Protein AF-A0A922MFY4-F1 (afdb_monomer)

Organism: Spodoptera exigua (NCBI:txid7107)

Mean predicted aligned error: 5.46 Å

Structure (mmCIF, N/CA/C/O backbone):
data_AF-A0A922MFY4-F1
#
_entry.id   AF-A0A922MFY4-F1
#
loop_
_atom_site.group_PDB
_atom_site.id
_atom_site.type_symbol
_atom_site.label_atom_id
_atom_site.label_alt_id
_atom_site.label_comp_id
_atom_site.label_asym_id
_atom_site.label_entity_id
_atom_site.label_seq_id
_atom_site.pdbx_PDB_ins_code
_atom_site.Cartn_x
_atom_site.Cartn_y
_atom_site.Cartn_z
_atom_site.occupancy
_atom_site.B_iso_or_equiv
_atom_site.auth_seq_id
_atom_site.auth_comp_id
_atom_site.auth_asym_id
_atom_site.auth_atom_id
_atom_site.pdbx_PDB_model_num
ATOM 1 N N . VAL A 1 1 ? 2.631 21.472 16.192 1.00 78.31 1 VAL A N 1
ATOM 2 C CA . VAL A 1 1 ? 2.508 20.465 15.106 1.00 78.31 1 VAL A CA 1
ATOM 3 C C . VAL A 1 1 ? 3.619 20.757 14.105 1.00 78.31 1 VAL A C 1
ATOM 5 O O . VAL A 1 1 ? 3.878 21.931 13.885 1.00 78.31 1 VAL A O 1
ATOM 8 N N . GLY A 1 2 ? 4.345 19.763 13.594 1.00 89.38 2 GLY A N 1
ATOM 9 C CA . GLY A 1 2 ? 5.530 19.978 12.743 1.00 89.38 2 GLY A CA 1
ATOM 10 C C . GLY A 1 2 ? 5.784 18.771 11.842 1.00 89.38 2 GLY A C 1
ATOM 11 O O . GLY A 1 2 ? 5.010 17.822 11.891 1.00 89.38 2 GLY A O 1
ATOM 12 N N . PHE A 1 3 ? 6.874 18.756 11.067 1.00 93.56 3 PHE A N 1
ATOM 13 C CA . PHE A 1 3 ? 7.143 17.695 10.073 1.00 93.56 3 PHE A CA 1
ATOM 14 C C . PHE A 1 3 ? 7.105 16.253 10.617 1.00 93.56 3 PHE A C 1
ATOM 16 O O . PHE A 1 3 ? 6.931 15.317 9.846 1.00 93.56 3 PHE A O 1
ATOM 23 N N . LYS A 1 4 ? 7.268 16.063 11.933 1.00 94.06 4 LYS A N 1
ATOM 24 C CA . LYS A 1 4 ? 7.238 14.757 12.611 1.00 94.06 4 LYS A CA 1
ATOM 25 C C . LYS A 1 4 ? 6.141 14.627 13.677 1.00 94.06 4 LYS A C 1
ATOM 27 O O . LYS A 1 4 ? 6.248 13.771 14.547 1.00 94.06 4 LYS A O 1
ATOM 32 N N . GLY A 1 5 ? 5.118 15.482 13.680 1.00 93.12 5 GLY A N 1
ATOM 33 C CA . GLY A 1 5 ? 4.087 15.439 14.720 1.00 93.12 5 GLY A CA 1
ATOM 34 C C . GLY A 1 5 ? 2.707 15.793 14.198 1.00 93.12 5 GLY A C 1
ATOM 35 O O . GLY A 1 5 ? 2.562 16.811 13.535 1.00 93.12 5 GLY A O 1
ATOM 36 N N . TYR A 1 6 ? 1.705 14.990 14.566 1.00 94.38 6 TYR A N 1
ATOM 37 C CA . TYR A 1 6 ? 0.312 15.124 14.115 1.00 94.38 6 TYR A CA 1
ATOM 38 C C . TYR A 1 6 ? -0.587 15.938 15.064 1.00 94.38 6 TYR A C 1
ATOM 40 O O . TYR A 1 6 ? -1.739 16.192 14.740 1.00 94.38 6 TYR A O 1
ATOM 48 N N . GLY A 1 7 ? -0.077 16.368 16.227 1.00 94.00 7 GLY A N 1
ATOM 49 C CA . GLY A 1 7 ? -0.821 17.236 17.156 1.00 94.00 7 GLY A CA 1
ATOM 50 C C . GLY A 1 7 ? -1.983 16.550 17.884 1.00 94.00 7 GLY A C 1
ATOM 51 O O . GLY A 1 7 ? -2.893 17.229 18.347 1.00 94.00 7 GLY A O 1
ATOM 52 N N . LEU A 1 8 ? -1.959 15.219 17.980 1.00 94.12 8 LEU A N 1
ATOM 53 C CA . LEU A 1 8 ? -2.962 14.431 18.693 1.00 94.12 8 LEU A CA 1
ATOM 54 C C . LEU A 1 8 ? -2.750 14.522 20.211 1.00 94.12 8 LEU A C 1
ATOM 56 O O . LEU A 1 8 ? -1.617 14.452 20.689 1.00 94.12 8 LEU A O 1
ATOM 60 N N . SER A 1 9 ? -3.841 14.643 20.968 1.00 94.94 9 SER A N 1
ATOM 61 C CA . SER A 1 9 ? -3.808 14.479 22.423 1.00 94.94 9 SER A CA 1
ATOM 62 C C . SER A 1 9 ? -3.624 12.998 22.789 1.00 94.94 9 SER A C 1
ATOM 64 O O . SER A 1 9 ? -4.032 12.130 22.011 1.00 94.94 9 SER A O 1
ATOM 66 N N . PRO A 1 10 ? -3.079 12.672 23.978 1.00 93.62 10 PRO A N 1
ATOM 67 C CA . PRO A 1 10 ? -2.925 11.282 24.413 1.00 93.62 10 PRO A CA 1
ATOM 68 C C . PRO A 1 10 ? -4.233 10.478 24.387 1.00 93.62 10 PRO A C 1
ATOM 70 O O . PRO A 1 10 ? -4.226 9.307 24.022 1.00 93.62 10 PRO A O 1
ATOM 73 N N . ALA A 1 11 ? -5.361 11.123 24.703 1.00 94.12 11 ALA A N 1
ATOM 74 C CA . ALA A 1 11 ? -6.683 10.498 24.688 1.00 94.12 11 ALA A CA 1
ATOM 75 C C . ALA A 1 11 ? -7.144 10.065 23.282 1.00 9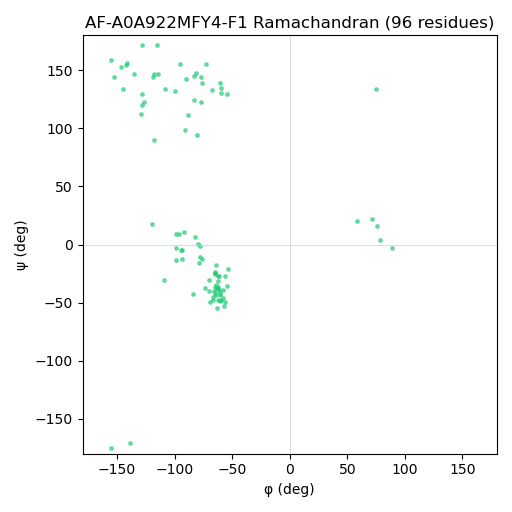4.12 11 ALA A C 1
ATOM 77 O O . ALA A 1 11 ? -7.934 9.136 23.162 1.00 94.12 11 ALA A O 1
ATOM 78 N N . ASN A 1 12 ? -6.638 10.707 22.224 1.00 94.88 12 ASN A N 1
ATOM 79 C CA . ASN A 1 12 ? -7.042 10.431 20.845 1.00 94.88 12 ASN A CA 1
ATOM 80 C C . ASN A 1 12 ? -6.140 9.410 20.139 1.00 94.88 12 ASN A C 1
ATOM 82 O O . ASN A 1 12 ? -6.437 9.020 19.017 1.00 94.88 12 ASN A O 1
ATOM 86 N N . LEU A 1 13 ? -5.051 8.947 20.764 1.00 94.50 13 LEU A N 1
ATOM 87 C CA . LEU A 1 13 ? -4.112 8.018 20.120 1.00 94.50 13 LEU A CA 1
ATOM 88 C C . LEU A 1 13 ? -4.729 6.647 19.803 1.00 94.50 13 LEU A C 1
ATOM 90 O O . LEU A 1 13 ? -4.256 5.965 18.897 1.00 94.50 13 LEU A O 1
ATOM 94 N N . SER A 1 14 ? -5.784 6.256 20.518 1.00 94.88 14 SER A N 1
ATOM 95 C CA . SER A 1 14 ? -6.525 5.007 20.310 1.00 94.88 14 SER A CA 1
ATOM 96 C C . SER A 1 14 ? -7.781 5.170 19.446 1.00 94.88 14 SER A C 1
ATOM 98 O O . SER A 1 14 ? -8.578 4.235 19.348 1.00 94.88 14 SER A O 1
ATOM 100 N N . ALA A 1 15 ? -7.985 6.336 18.822 1.00 96.56 15 ALA A N 1
ATOM 101 C CA . ALA A 1 15 ? -9.164 6.575 18.002 1.00 96.56 15 ALA A CA 1
ATOM 102 C C . ALA A 1 15 ? -9.246 5.583 16.828 1.00 96.56 15 ALA A C 1
ATOM 104 O O . ALA A 1 15 ? -8.253 5.261 16.165 1.00 96.56 15 ALA A O 1
ATOM 105 N N . SER A 1 16 ? -10.464 5.113 16.568 1.00 97.50 16 SER A N 1
ATOM 106 C CA . SER A 1 16 ? -10.784 4.224 15.456 1.00 97.50 16 SER A CA 1
ATOM 107 C C . SER A 1 16 ? -12.132 4.592 14.840 1.00 97.50 16 SER A C 1
ATOM 109 O O . SER A 1 16 ? -12.971 5.221 15.485 1.00 97.50 16 SER A O 1
ATOM 111 N N . GLY A 1 17 ? -12.326 4.225 13.577 1.00 97.00 17 GLY A N 1
ATOM 112 C CA . GLY A 1 17 ? -13.574 4.415 12.841 1.00 97.00 17 GLY A CA 1
ATOM 113 C C . GLY A 1 17 ? -13.933 3.151 12.076 1.00 97.00 17 GLY A C 1
ATOM 114 O O . GLY A 1 17 ? -13.041 2.436 11.629 1.00 97.00 17 GLY A O 1
ATOM 115 N N . SER A 1 18 ? -15.227 2.868 11.927 1.00 98.06 18 SER A N 1
ATOM 116 C CA . SER A 1 18 ? -15.702 1.705 11.169 1.00 98.06 18 SER A CA 1
ATOM 117 C C . SER A 1 18 ? -16.564 2.128 9.984 1.00 98.06 18 SER A C 1
ATOM 119 O O . SER A 1 18 ? -17.302 3.106 10.080 1.00 98.06 18 SER A O 1
ATOM 121 N N . PHE A 1 19 ? -16.469 1.402 8.872 1.00 97.38 19 PHE A N 1
ATOM 122 C CA . PHE A 1 19 ? -17.228 1.667 7.648 1.00 97.38 19 PHE A CA 1
ATOM 123 C C . PHE A 1 19 ? -17.568 0.366 6.919 1.00 97.38 19 PHE A C 1
ATOM 125 O O . PHE A 1 19 ? -16.841 -0.620 7.029 1.00 97.38 19 PHE A O 1
ATOM 132 N N . SER A 1 20 ? -18.658 0.372 6.154 1.00 97.62 20 SER A N 1
ATOM 133 C CA . SER A 1 20 ? -19.022 -0.733 5.260 1.00 97.62 20 SER A CA 1
ATOM 134 C C . SER A 1 20 ? -18.408 -0.530 3.874 1.00 97.62 20 SER A C 1
ATOM 136 O O . SER A 1 20 ? -18.343 0.599 3.385 1.00 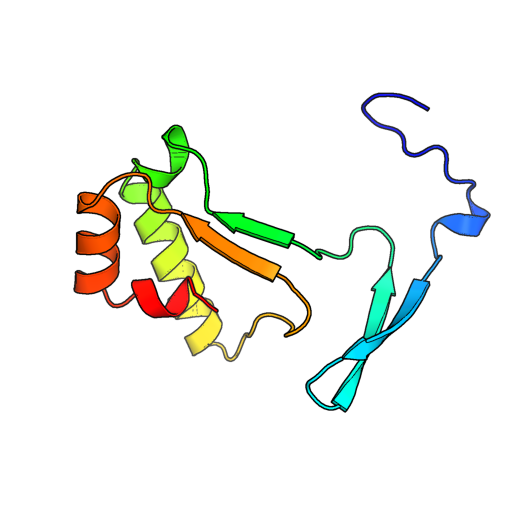97.62 20 SER A O 1
ATOM 138 N N . TYR A 1 21 ? -17.958 -1.611 3.239 1.00 96.69 21 TYR A N 1
ATOM 139 C CA . TYR A 1 21 ? -17.341 -1.590 1.911 1.00 96.69 21 TYR A CA 1
ATOM 140 C C . TYR A 1 21 ? -18.175 -2.357 0.874 1.00 96.69 21 TYR A C 1
ATOM 142 O O . TYR A 1 21 ? -19.165 -3.009 1.205 1.00 96.69 21 TYR A O 1
ATOM 150 N N . SER A 1 22 ? -17.792 -2.263 -0.401 1.00 94.31 22 SER A N 1
ATOM 151 C CA . SER A 1 22 ? -18.546 -2.829 -1.531 1.00 94.31 22 SER A CA 1
ATOM 152 C C . SER A 1 22 ? -18.648 -4.357 -1.523 1.00 94.31 22 SER A C 1
ATOM 154 O O . SER A 1 22 ? -19.532 -4.904 -2.175 1.00 94.31 22 SER A O 1
ATOM 156 N N . ASP A 1 23 ? -17.793 -5.048 -0.768 1.00 93.44 23 ASP A N 1
ATOM 157 C CA . ASP A 1 23 ? -17.872 -6.495 -0.555 1.00 93.44 23 ASP A CA 1
ATOM 158 C C . ASP A 1 23 ? -18.878 -6.892 0.547 1.00 93.44 23 ASP A C 1
ATOM 160 O O . ASP A 1 23 ? -18.965 -8.062 0.922 1.00 93.44 23 ASP A O 1
ATOM 164 N N . GLY A 1 24 ? -19.635 -5.921 1.071 1.00 94.69 24 GLY A N 1
ATOM 165 C CA . GLY A 1 24 ? -20.660 -6.113 2.094 1.00 94.69 24 GLY A CA 1
ATOM 166 C C . GLY A 1 24 ? -20.111 -6.267 3.512 1.00 94.69 24 GLY A C 1
ATOM 167 O O . GLY A 1 24 ? -20.890 -6.499 4.436 1.00 94.69 24 GLY A O 1
ATOM 168 N N . LYS A 1 25 ? -18.794 -6.142 3.715 1.00 96.31 25 LYS A N 1
ATOM 169 C CA . LYS A 1 25 ? -18.165 -6.262 5.034 1.00 96.31 25 LYS A CA 1
ATOM 170 C C . LYS A 1 25 ? -17.964 -4.902 5.686 1.00 96.31 25 LYS A C 1
ATOM 172 O O . LYS A 1 25 ? -17.838 -3.875 5.019 1.00 96.31 25 LYS A O 1
ATOM 177 N N . THR A 1 26 ? -17.892 -4.919 7.013 1.00 97.81 26 THR A N 1
ATOM 178 C CA . THR A 1 26 ? -17.507 -3.757 7.817 1.00 97.81 26 THR A CA 1
ATOM 179 C C . THR A 1 26 ? -16.043 -3.875 8.215 1.00 97.81 26 THR A C 1
ATOM 181 O O . THR A 1 26 ? -15.606 -4.916 8.703 1.00 97.81 26 THR A O 1
ATOM 184 N N . TYR A 1 27 ? -15.300 -2.791 8.027 1.00 97.69 27 TYR A N 1
ATOM 185 C CA . TYR A 1 27 ? -13.890 -2.673 8.367 1.00 97.69 27 TYR A CA 1
ATOM 186 C C . TYR A 1 27 ? -13.688 -1.596 9.419 1.00 97.69 27 TYR A C 1
ATOM 188 O O . TYR A 1 27 ? -14.377 -0.578 9.406 1.00 97.69 27 TYR A O 1
ATOM 196 N N . THR A 1 28 ? -12.706 -1.802 10.291 1.00 97.88 28 THR A N 1
ATOM 197 C CA . THR A 1 28 ? -12.252 -0.803 11.260 1.00 97.88 28 THR A CA 1
ATOM 198 C C . THR A 1 28 ? -10.886 -0.277 10.842 1.00 97.88 28 THR A C 1
ATOM 200 O O . THR A 1 28 ? -9.992 -1.052 10.507 1.00 97.88 28 THR A O 1
ATOM 203 N N . ILE A 1 29 ? -10.726 1.041 10.882 1.00 97.69 29 ILE A N 1
ATOM 204 C CA . ILE A 1 29 ? -9.458 1.740 10.686 1.00 97.69 29 ILE A CA 1
ATOM 205 C C . ILE A 1 29 ? -9.045 2.439 11.973 1.00 97.69 29 ILE A C 1
ATOM 207 O O . ILE A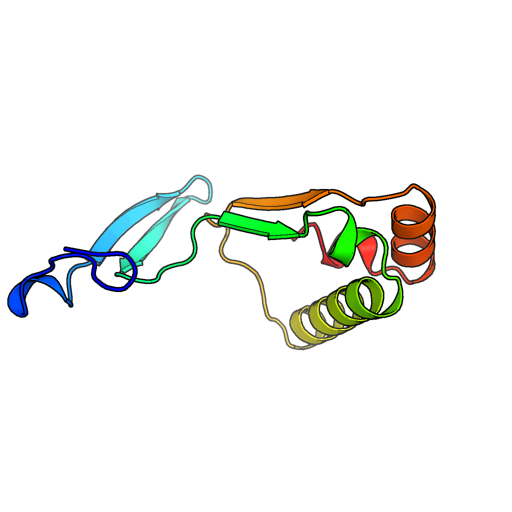 1 29 ? -9.872 2.927 12.741 1.00 97.69 29 ILE A O 1
ATOM 211 N N . THR A 1 30 ? -7.742 2.503 12.182 1.00 97.44 30 THR A N 1
ATOM 212 C CA . THR A 1 30 ? -7.076 3.182 13.297 1.00 97.44 30 THR A CA 1
ATOM 213 C C . THR A 1 30 ? -5.994 4.114 12.752 1.00 97.44 30 THR A C 1
ATOM 215 O O . THR A 1 30 ? -5.663 4.089 11.558 1.00 97.44 30 THR A O 1
ATOM 218 N N . HIS A 1 31 ? -5.397 4.935 13.615 1.00 97.25 31 HIS A N 1
ATOM 219 C CA . HIS A 1 31 ? -4.212 5.703 13.237 1.00 97.25 31 HIS A CA 1
ATOM 220 C C . HIS A 1 31 ? -3.099 4.795 12.688 1.00 97.25 31 HIS A C 1
ATOM 222 O O . HIS A 1 31 ? -2.734 3.795 13.299 1.00 97.25 31 HIS A O 1
ATOM 228 N N . GLY A 1 32 ? -2.564 5.157 11.517 1.00 95.81 32 GLY A N 1
ATOM 229 C CA . GLY A 1 32 ? -1.546 4.375 10.808 1.00 95.81 32 GLY A CA 1
ATOM 230 C C . GLY A 1 32 ? -2.091 3.312 9.847 1.00 95.81 32 GLY A C 1
ATOM 231 O O . GLY A 1 32 ? -1.300 2.689 9.145 1.00 95.81 32 GLY A O 1
ATOM 232 N N . SER A 1 33 ? -3.413 3.123 9.762 1.00 97.56 33 SER A N 1
ATOM 233 C CA . SER A 1 33 ? -4.012 2.242 8.749 1.00 97.56 33 SER A CA 1
ATOM 234 C C . SER A 1 33 ? -3.670 2.712 7.332 1.00 97.56 33 SER A C 1
ATOM 236 O O . SER A 1 33 ? -3.763 3.901 7.016 1.00 97.56 33 SER A O 1
ATOM 238 N N . VAL A 1 34 ? -3.285 1.774 6.465 1.00 97.38 34 VAL A N 1
ATOM 239 C CA . VAL A 1 34 ? -2.935 2.062 5.068 1.00 97.38 34 VAL A CA 1
ATOM 240 C C . VAL A 1 34 ? -4.205 2.129 4.229 1.00 97.38 34 VAL A C 1
ATOM 242 O O . VAL A 1 34 ? -4.972 1.175 4.193 1.00 97.38 34 VAL A O 1
ATOM 245 N N . ILE A 1 35 ? -4.404 3.248 3.531 1.00 97.19 35 ILE A N 1
ATOM 246 C CA . ILE A 1 35 ? -5.545 3.450 2.619 1.00 97.19 35 ILE A CA 1
ATOM 247 C C . ILE A 1 35 ? -5.099 3.446 1.152 1.00 97.19 35 ILE A C 1
ATOM 249 O O . ILE A 1 35 ? -5.849 3.033 0.272 1.00 97.19 35 ILE A O 1
ATOM 253 N N . ILE A 1 36 ? -3.866 3.881 0.879 1.00 95.94 36 ILE A N 1
ATOM 254 C CA . ILE A 1 36 ? -3.277 3.930 -0.462 1.00 95.94 36 ILE A CA 1
ATOM 255 C C . ILE A 1 36 ? -1.925 3.225 -0.418 1.00 95.94 36 ILE A C 1
ATOM 257 O O . ILE A 1 36 ? -1.081 3.557 0.414 1.00 95.94 36 ILE A O 1
ATOM 261 N N . ALA A 1 37 ? -1.712 2.297 -1.347 1.00 94.94 37 ALA A N 1
ATOM 262 C CA . ALA A 1 37 ? -0.430 1.640 -1.566 1.00 94.94 37 ALA A CA 1
ATOM 263 C C . ALA A 1 37 ? -0.075 1.733 -3.055 1.00 94.94 37 ALA A C 1
ATOM 265 O O . ALA A 1 37 ? -0.757 1.167 -3.905 1.00 94.94 37 ALA A O 1
ATOM 266 N N . ALA A 1 38 ? 0.970 2.488 -3.391 1.00 92.62 38 ALA A N 1
ATOM 267 C CA . ALA A 1 38 ? 1.328 2.765 -4.779 1.00 92.62 38 ALA A CA 1
ATOM 268 C C . ALA A 1 38 ? 2.792 2.419 -5.057 1.00 92.62 38 ALA A C 1
ATOM 270 O O . ALA A 1 38 ? 3.696 2.985 -4.442 1.00 92.62 38 ALA A O 1
ATOM 271 N N . ILE A 1 39 ? 3.028 1.541 -6.032 1.00 90.56 39 ILE A N 1
ATOM 272 C CA . ILE A 1 39 ? 4.355 1.310 -6.604 1.00 90.56 39 ILE A CA 1
ATOM 273 C C . ILE A 1 39 ? 4.510 2.264 -7.795 1.00 90.56 39 ILE A C 1
ATOM 275 O O . ILE A 1 39 ? 3.992 2.027 -8.887 1.00 90.56 39 ILE A O 1
ATOM 279 N N . THR A 1 40 ? 5.187 3.385 -7.548 1.00 87.69 40 THR A N 1
ATOM 280 C CA . THR A 1 40 ? 5.371 4.504 -8.487 1.00 87.69 40 THR A CA 1
ATOM 281 C C . THR A 1 40 ? 6.808 5.050 -8.417 1.00 87.69 40 THR A C 1
ATOM 283 O O . THR A 1 40 ? 7.663 4.467 -7.749 1.00 87.69 40 THR A O 1
ATOM 286 N N . SER A 1 41 ? 7.069 6.186 -9.073 1.00 85.81 41 SER A N 1
ATOM 287 C CA . SER A 1 41 ? 8.371 6.845 -9.267 1.00 85.81 41 SER A CA 1
ATOM 288 C C . SER A 1 41 ? 9.270 6.169 -10.298 1.00 85.81 41 SER A C 1
ATOM 290 O O . SER A 1 41 ? 9.493 4.960 -10.267 1.00 85.81 41 SER A O 1
ATOM 292 N N . CYS A 1 42 ? 9.852 6.977 -11.185 1.00 83.38 42 CYS A N 1
ATOM 293 C CA . CYS A 1 42 ? 10.787 6.535 -12.214 1.00 83.3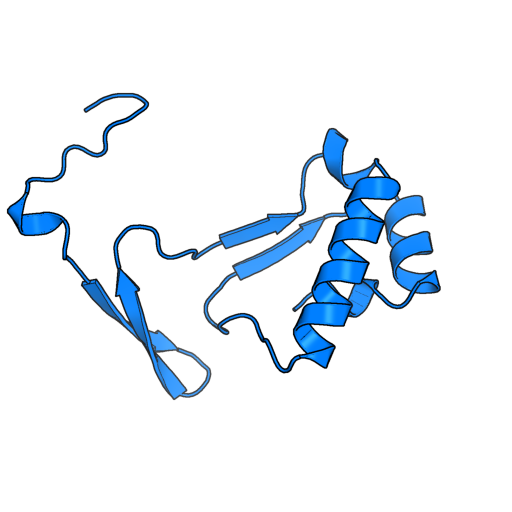8 42 CYS A CA 1
ATOM 294 C C . CYS A 1 42 ? 12.060 5.907 -11.631 1.00 83.38 42 CYS A C 1
ATOM 296 O O . CYS A 1 42 ? 12.588 4.976 -12.227 1.00 83.38 42 CYS A O 1
ATOM 298 N N . THR A 1 43 ? 12.534 6.334 -10.458 1.00 85.19 43 THR A N 1
ATOM 299 C CA . THR A 1 43 ? 13.756 5.775 -9.852 1.00 85.19 43 THR A CA 1
ATOM 300 C C . THR A 1 43 ? 13.574 4.313 -9.444 1.00 85.19 43 THR A C 1
ATOM 302 O O . THR A 1 43 ? 14.419 3.476 -9.743 1.00 85.19 43 THR A O 1
ATOM 305 N N . ASN A 1 44 ? 12.452 3.982 -8.798 1.00 83.50 44 ASN A N 1
ATOM 306 C CA . ASN A 1 44 ? 12.199 2.621 -8.317 1.00 83.50 44 ASN A CA 1
ATOM 307 C C . ASN A 1 44 ? 11.619 1.731 -9.418 1.00 83.50 44 ASN A C 1
ATOM 309 O O . ASN A 1 44 ? 12.053 0.599 -9.600 1.00 83.50 44 ASN A O 1
ATOM 313 N N . THR A 1 45 ? 10.680 2.258 -10.201 1.00 84.31 45 THR A N 1
ATOM 314 C CA . THR A 1 45 ? 9.984 1.479 -11.235 1.00 84.31 45 THR A CA 1
ATOM 315 C C . THR A 1 45 ? 10.785 1.310 -12.520 1.00 84.31 45 THR A C 1
ATOM 317 O O . THR A 1 45 ? 10.283 0.676 -13.437 1.00 84.31 45 THR A O 1
ATOM 320 N N . SER A 1 46 ? 12.007 1.846 -12.610 1.00 82.31 46 SER A N 1
ATOM 321 C CA . SER A 1 46 ? 12.968 1.522 -13.675 1.00 82.31 46 SER A CA 1
ATOM 322 C C . SER A 1 46 ? 14.011 0.488 -13.248 1.00 82.31 46 SER A C 1
ATOM 324 O O . SER A 1 46 ? 14.681 -0.071 -14.112 1.00 82.31 46 SER A O 1
ATOM 326 N N . ASN A 1 47 ? 14.133 0.199 -11.949 1.00 85.31 47 ASN A N 1
ATOM 327 C CA . ASN A 1 47 ? 15.127 -0.721 -11.411 1.00 85.31 47 ASN A CA 1
ATOM 328 C C . ASN A 1 47 ? 14.579 -2.167 -11.409 1.00 85.31 47 ASN A C 1
ATOM 330 O O . ASN A 1 47 ? 13.667 -2.481 -10.638 1.00 85.31 47 ASN A O 1
ATOM 334 N N . PRO A 1 48 ? 15.121 -3.081 -12.241 1.00 84.94 48 PRO A N 1
ATOM 335 C CA . PRO A 1 48 ? 14.600 -4.442 -12.352 1.00 84.94 48 PRO A CA 1
ATOM 336 C C . PRO A 1 48 ? 14.694 -5.252 -11.064 1.00 84.94 48 PRO A C 1
ATOM 338 O O . PRO A 1 48 ? 13.782 -6.016 -10.753 1.00 84.94 48 PRO A O 1
ATOM 341 N N . SER A 1 49 ? 15.767 -5.068 -10.295 1.00 87.25 49 SER A N 1
ATOM 342 C CA . SER A 1 49 ? 16.026 -5.859 -9.093 1.00 87.25 49 SER A CA 1
ATOM 343 C C . SER A 1 49 ? 14.956 -5.634 -8.029 1.00 87.25 49 SER A C 1
ATOM 345 O O . SER A 1 49 ? 14.449 -6.594 -7.450 1.00 87.25 49 SER A O 1
ATOM 347 N N . VAL A 1 50 ? 14.557 -4.379 -7.800 1.00 89.50 50 VAL A N 1
ATOM 348 C CA . VAL A 1 50 ? 13.535 -4.058 -6.790 1.00 89.50 50 VAL A CA 1
ATOM 349 C C . VAL A 1 50 ? 12.134 -4.468 -7.245 1.00 89.50 50 VAL A C 1
ATOM 351 O O . VAL A 1 50 ? 11.362 -4.987 -6.443 1.00 89.50 50 VAL A O 1
ATOM 354 N N . MET A 1 51 ? 11.818 -4.322 -8.535 1.00 88.56 51 MET A N 1
ATOM 355 C CA . MET A 1 51 ? 10.511 -4.705 -9.080 1.00 88.56 51 MET A CA 1
ATOM 356 C C . MET A 1 51 ? 10.317 -6.225 -9.114 1.00 88.56 51 MET A C 1
ATOM 358 O O . MET A 1 51 ? 9.245 -6.719 -8.766 1.00 88.56 51 MET A O 1
ATOM 362 N N . LEU A 1 52 ? 11.355 -6.986 -9.476 1.00 88.62 52 LEU A N 1
ATOM 363 C CA . LEU A 1 52 ? 11.338 -8.447 -9.371 1.00 88.62 52 LEU A CA 1
ATOM 364 C C . LEU A 1 52 ? 11.275 -8.900 -7.910 1.00 88.62 52 LEU A C 1
ATOM 366 O O . LEU A 1 52 ? 10.530 -9.825 -7.599 1.00 88.62 52 LEU A O 1
ATOM 370 N N . GLY A 1 53 ? 12.000 -8.228 -7.009 1.00 90.69 53 GLY A N 1
ATOM 371 C CA . GLY A 1 53 ? 11.923 -8.476 -5.570 1.00 90.69 53 GLY A CA 1
ATOM 372 C C . GLY A 1 53 ? 10.504 -8.303 -5.021 1.00 90.69 53 GLY A C 1
ATOM 373 O O . GLY A 1 53 ? 10.009 -9.188 -4.324 1.00 90.69 53 GLY A O 1
ATOM 374 N N . ALA A 1 54 ? 9.818 -7.221 -5.401 1.00 91.38 54 ALA A N 1
ATOM 375 C CA . ALA A 1 54 ? 8.418 -6.991 -5.048 1.00 91.38 54 ALA A CA 1
ATOM 376 C C . ALA A 1 54 ? 7.503 -8.099 -5.593 1.00 91.38 54 ALA A C 1
ATOM 378 O O . ALA A 1 54 ? 6.658 -8.620 -4.868 1.00 91.38 54 ALA A O 1
ATOM 379 N N . GLY A 1 55 ? 7.711 -8.511 -6.847 1.00 90.62 55 GLY A N 1
ATOM 380 C CA . GLY A 1 55 ? 6.973 -9.614 -7.455 1.00 90.62 55 GLY A CA 1
ATOM 381 C C . GLY A 1 55 ? 7.144 -10.938 -6.704 1.00 90.62 55 GLY A C 1
ATOM 382 O O . GLY A 1 55 ? 6.161 -11.601 -6.378 1.00 90.62 55 GLY A O 1
ATOM 383 N N . LEU A 1 56 ? 8.385 -11.306 -6.379 1.00 92.19 56 LEU A N 1
ATOM 384 C CA . LEU A 1 56 ? 8.702 -12.523 -5.627 1.00 92.19 56 LEU A CA 1
ATOM 385 C C . LEU A 1 56 ? 8.119 -12.495 -4.210 1.00 92.19 56 LEU A C 1
ATOM 387 O O . LEU A 1 56 ? 7.653 -13.524 -3.720 1.00 92.19 56 LEU A O 1
ATOM 391 N N . LEU A 1 57 ? 8.127 -11.330 -3.557 1.00 93.56 57 LEU A N 1
ATOM 392 C CA . LEU A 1 57 ? 7.483 -11.143 -2.260 1.00 93.56 57 LEU A CA 1
ATOM 393 C C . LEU A 1 57 ? 5.972 -11.374 -2.364 1.00 93.56 57 LEU A C 1
ATOM 395 O O . LEU A 1 57 ? 5.425 -12.139 -1.574 1.00 93.56 57 LEU A O 1
ATOM 399 N N . ALA A 1 58 ? 5.318 -10.772 -3.361 1.00 91.94 58 ALA A N 1
ATOM 400 C CA . ALA A 1 58 ? 3.887 -10.944 -3.594 1.00 91.94 58 ALA A CA 1
ATOM 401 C C . ALA A 1 58 ? 3.527 -12.409 -3.884 1.00 91.94 58 ALA A C 1
ATOM 403 O O . ALA A 1 58 ? 2.569 -12.933 -3.319 1.00 91.94 58 ALA A O 1
ATOM 404 N N . LYS A 1 59 ? 4.343 -13.109 -4.683 1.00 89.56 59 LYS A N 1
ATOM 405 C CA . LYS A 1 59 ? 4.184 -14.549 -4.930 1.00 89.56 59 LYS A CA 1
ATOM 406 C C . LYS A 1 59 ? 4.206 -15.348 -3.635 1.00 89.56 59 LYS A C 1
ATOM 408 O O . LYS A 1 59 ? 3.270 -16.094 -3.373 1.00 89.56 59 LYS A O 1
ATOM 413 N N . LYS A 1 60 ? 5.239 -15.157 -2.812 1.00 94.56 60 LYS A N 1
ATOM 414 C CA . LYS A 1 60 ? 5.352 -15.857 -1.528 1.00 94.56 60 LYS A CA 1
ATOM 415 C C . LYS A 1 60 ? 4.192 -15.519 -0.597 1.00 94.56 60 LYS A C 1
ATOM 417 O O . LYS A 1 60 ? 3.699 -16.410 0.081 1.00 94.56 60 LYS A O 1
ATOM 422 N N . ALA A 1 61 ? 3.743 -14.266 -0.563 1.00 94.56 61 ALA A N 1
ATOM 423 C CA . ALA A 1 61 ? 2.607 -13.862 0.259 1.00 94.56 61 ALA A CA 1
ATOM 424 C C . ALA A 1 61 ? 1.331 -14.624 -0.139 1.00 94.56 61 ALA A C 1
ATOM 426 O O . ALA A 1 61 ? 0.691 -15.226 0.722 1.00 94.56 61 ALA A O 1
ATOM 427 N N . VAL A 1 62 ? 1.022 -14.684 -1.438 1.00 93.19 62 VAL A N 1
ATOM 428 C CA . VAL A 1 62 ? -0.135 -15.427 -1.963 1.00 93.19 62 VAL A CA 1
ATOM 429 C C . VAL A 1 62 ? 0.000 -16.933 -1.727 1.00 93.19 62 VAL A C 1
ATOM 431 O O . VAL A 1 62 ? -0.959 -17.569 -1.302 1.00 93.19 62 VAL A O 1
ATOM 434 N N . GLU A 1 63 ? 1.188 -17.510 -1.930 1.00 93.94 63 GLU A N 1
ATOM 435 C CA . GLU A 1 63 ? 1.460 -18.928 -1.633 1.00 93.94 63 GLU A CA 1
ATOM 436 C C . GLU A 1 63 ? 1.274 -19.265 -0.143 1.00 93.94 63 GLU A C 1
ATOM 438 O O . GLU A 1 63 ? 0.927 -20.394 0.190 1.00 93.94 63 GLU A O 1
ATOM 443 N N . ASN A 1 64 ? 1.449 -18.285 0.750 1.00 96.75 64 ASN A N 1
ATOM 444 C CA . ASN A 1 64 ? 1.179 -18.407 2.186 1.00 96.75 64 ASN A CA 1
ATOM 445 C C . ASN A 1 64 ? -0.255 -17.982 2.575 1.00 96.75 64 ASN A C 1
ATOM 447 O O . ASN A 1 64 ? -0.552 -17.843 3.759 1.00 96.75 64 ASN A O 1
ATOM 451 N N . GLY A 1 65 ? -1.149 -17.766 1.604 1.00 94.62 65 GLY A N 1
ATOM 452 C CA . GLY A 1 65 ? -2.558 -17.440 1.846 1.00 94.62 65 GLY A CA 1
ATOM 453 C C . GLY A 1 65 ? -2.826 -16.000 2.293 1.00 94.62 65 GLY A C 1
ATOM 454 O O . GLY A 1 65 ? -3.910 -15.713 2.799 1.00 94.62 65 GLY A O 1
ATOM 455 N N . LEU A 1 66 ? -1.864 -15.088 2.129 1.00 95.88 66 LEU A N 1
ATOM 456 C CA . LEU A 1 66 ? -2.049 -13.672 2.441 1.00 95.88 66 LEU A CA 1
ATOM 457 C C . LEU A 1 66 ? -2.756 -12.937 1.295 1.00 95.88 66 LEU A C 1
ATOM 459 O O . LEU A 1 66 ? -2.546 -13.228 0.117 1.00 95.88 66 LEU A O 1
ATOM 463 N N . SER A 1 67 ? -3.544 -11.924 1.653 1.00 93.38 67 SER A N 1
ATOM 464 C CA . SER A 1 67 ? -4.252 -11.046 0.719 1.00 93.38 67 SER A CA 1
ATOM 465 C C . SER A 1 67 ? -4.276 -9.603 1.221 1.00 93.38 67 SER A C 1
ATOM 467 O O . SER A 1 67 ? -4.244 -9.356 2.428 1.00 93.38 67 SER A O 1
ATOM 469 N N . VAL A 1 68 ? -4.397 -8.648 0.301 1.00 95.06 68 VAL A N 1
ATOM 470 C CA . VAL A 1 68 ? -4.615 -7.230 0.621 1.00 95.06 68 VAL A CA 1
ATOM 471 C C . VAL A 1 68 ? -6.080 -7.011 1.016 1.00 95.06 68 VAL A C 1
ATOM 473 O O . VAL A 1 68 ? -6.981 -7.657 0.478 1.00 95.06 68 VAL A O 1
ATOM 476 N N . LEU A 1 69 ? -6.335 -6.117 1.977 1.00 95.06 69 LEU A N 1
ATOM 477 C CA . LEU A 1 69 ? -7.705 -5.756 2.349 1.00 95.06 69 LEU A CA 1
ATOM 478 C C . LEU A 1 69 ? -8.384 -5.003 1.187 1.00 95.06 69 LEU A C 1
ATOM 480 O O . LEU A 1 69 ? -7.796 -4.044 0.688 1.00 95.06 69 LEU A O 1
ATOM 484 N N . PRO A 1 70 ? -9.624 -5.358 0.797 1.00 94.81 70 PRO A N 1
ATOM 485 C CA . PRO A 1 70 ? -10.285 -4.805 -0.391 1.00 94.81 70 PRO A CA 1
ATOM 486 C C . PRO A 1 70 ? -10.418 -3.280 -0.429 1.00 94.81 70 PRO A C 1
ATOM 488 O O . PRO A 1 70 ? -10.475 -2.697 -1.505 1.00 94.81 70 PRO A O 1
ATOM 491 N N . TYR A 1 71 ? -10.474 -2.623 0.733 1.00 95.56 71 TYR A N 1
ATOM 492 C CA . TYR A 1 71 ? -10.604 -1.167 0.805 1.00 95.56 71 TYR A CA 1
ATOM 493 C C . TYR A 1 71 ? -9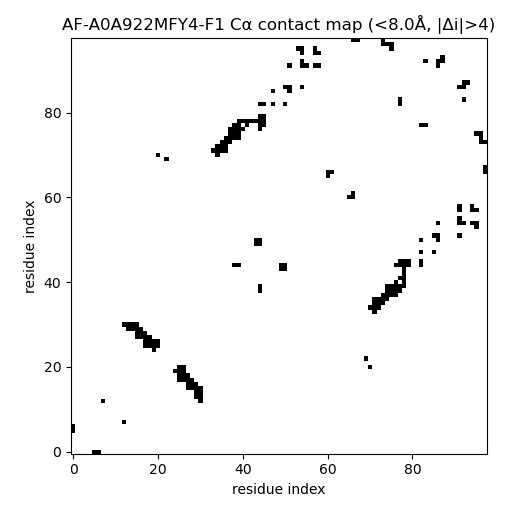.308 -0.410 0.492 1.00 95.56 71 TYR A C 1
ATOM 495 O O . TYR A 1 71 ? -9.340 0.814 0.340 1.00 95.56 71 TYR A O 1
ATOM 503 N N . ILE A 1 72 ? -8.166 -1.100 0.434 1.00 96.38 72 ILE A N 1
ATOM 504 C CA . ILE A 1 72 ? -6.873 -0.478 0.158 1.00 96.38 72 ILE A CA 1
ATOM 505 C C . ILE A 1 72 ? -6.789 -0.191 -1.337 1.00 96.38 72 ILE A C 1
ATOM 507 O O . ILE A 1 72 ? -6.874 -1.088 -2.169 1.00 96.38 72 ILE A O 1
ATOM 511 N N . LYS A 1 73 ? -6.566 1.075 -1.692 1.00 94.75 73 LYS A N 1
ATOM 512 C CA . LYS A 1 73 ? -6.386 1.480 -3.083 1.00 94.75 73 LYS A CA 1
ATOM 513 C C . LYS A 1 73 ? -4.956 1.186 -3.532 1.00 94.75 73 LYS A C 1
ATOM 515 O O . LYS A 1 73 ? -4.052 2.001 -3.316 1.00 94.75 73 LYS A O 1
ATOM 520 N N . THR A 1 74 ? -4.762 0.024 -4.147 1.00 94.06 74 THR A N 1
ATOM 521 C CA . THR A 1 74 ? -3.488 -0.398 -4.734 1.00 94.06 74 THR A CA 1
ATOM 522 C C . THR A 1 74 ? -3.302 0.186 -6.139 1.00 94.06 74 THR A C 1
ATOM 524 O O . THR A 1 74 ? -4.259 0.409 -6.884 1.00 94.06 74 THR A O 1
ATOM 527 N N . SER A 1 75 ? -2.064 0.519 -6.509 1.00 91.19 75 SER A N 1
ATOM 528 C CA . SER A 1 75 ? -1.727 0.936 -7.877 1.00 91.19 75 SER A CA 1
ATOM 529 C C . SER A 1 75 ? -0.275 0.621 -8.228 1.00 91.19 75 SER A C 1
ATOM 531 O O . SER A 1 75 ? 0.624 0.738 -7.393 1.00 91.19 75 SER A O 1
ATOM 533 N N . LEU A 1 76 ? -0.047 0.253 -9.488 1.00 88.50 76 LEU A N 1
ATOM 534 C CA . LEU A 1 76 ? 1.272 -0.004 -10.055 1.00 88.50 76 LEU A CA 1
ATOM 535 C C . LEU A 1 76 ? 1.426 0.806 -11.344 1.00 88.50 76 LEU A C 1
ATOM 537 O O . LEU A 1 76 ? 0.683 0.592 -12.303 1.00 88.50 76 LEU A O 1
ATOM 541 N N . SER A 1 77 ? 2.425 1.688 -11.370 1.00 87.38 77 SER A N 1
ATOM 542 C CA . SER A 1 77 ? 2.776 2.514 -12.529 1.00 87.38 77 SER A CA 1
ATOM 543 C C . SER A 1 77 ? 4.192 2.173 -13.003 1.00 87.38 77 SER A C 1
ATOM 545 O O . SER A 1 77 ? 5.150 2.770 -12.510 1.00 87.38 77 SER A O 1
ATOM 547 N N . PRO A 1 78 ? 4.365 1.209 -13.930 1.00 80.06 78 PRO A N 1
ATOM 548 C CA . PRO A 1 78 ? 5.680 0.843 -14.450 1.00 80.06 78 PRO A CA 1
ATOM 549 C C . PRO A 1 78 ? 6.369 2.034 -15.127 1.00 80.06 78 PRO A C 1
ATOM 551 O O . PRO A 1 78 ? 5.783 2.685 -15.989 1.00 80.06 78 PRO A O 1
ATOM 554 N N . GLY A 1 79 ? 7.628 2.296 -14.772 1.00 74.19 79 GLY A N 1
ATOM 555 C CA . GLY A 1 79 ? 8.395 3.434 -15.292 1.00 74.19 79 GLY A CA 1
ATOM 556 C C . GLY A 1 79 ? 8.945 3.224 -16.701 1.00 74.19 79 GLY A C 1
ATOM 557 O O . GLY A 1 79 ? 9.448 4.165 -17.309 1.00 74.19 79 GLY A O 1
ATOM 558 N N . SER A 1 80 ? 8.874 1.998 -17.231 1.00 75.69 80 SER A N 1
ATOM 559 C CA . SER A 1 80 ? 9.247 1.677 -18.609 1.00 75.69 80 SER A CA 1
ATOM 560 C C . SER A 1 80 ? 8.524 0.425 -19.118 1.00 75.69 80 SER A C 1
ATOM 562 O O . SER A 1 80 ? 8.108 -0.437 -18.341 1.00 75.69 80 SER A O 1
ATOM 564 N N . GLY A 1 81 ? 8.424 0.276 -20.443 1.00 73.25 81 GLY A N 1
ATOM 565 C CA . GLY A 1 81 ? 7.867 -0.935 -21.063 1.00 73.25 81 GLY A CA 1
ATOM 566 C C . GLY A 1 81 ? 8.669 -2.207 -20.753 1.00 73.25 81 GLY A C 1
ATOM 567 O O . GLY A 1 81 ? 8.097 -3.295 -20.676 1.00 73.25 81 GLY A O 1
ATOM 568 N N . VAL A 1 82 ? 9.975 -2.070 -20.493 1.00 76.81 82 VAL A N 1
ATOM 569 C CA . VAL A 1 82 ? 10.859 -3.178 -20.087 1.00 76.81 82 VAL A CA 1
ATOM 570 C C . VAL A 1 82 ? 10.428 -3.753 -18.736 1.00 76.81 82 VAL A C 1
ATOM 572 O O . VAL A 1 82 ? 10.479 -4.965 -18.538 1.00 76.81 82 VAL A O 1
ATOM 575 N N . VAL A 1 83 ? 9.930 -2.905 -17.833 1.00 76.00 83 VAL A N 1
ATOM 576 C CA . VAL A 1 83 ? 9.443 -3.319 -16.509 1.00 76.00 83 VAL A CA 1
ATOM 577 C C . VAL A 1 83 ? 8.203 -4.179 -16.602 1.00 76.00 83 VAL A C 1
ATOM 579 O O . VAL A 1 83 ? 8.150 -5.277 -16.047 1.00 76.00 83 VAL A O 1
ATOM 582 N N . THR A 1 84 ? 7.242 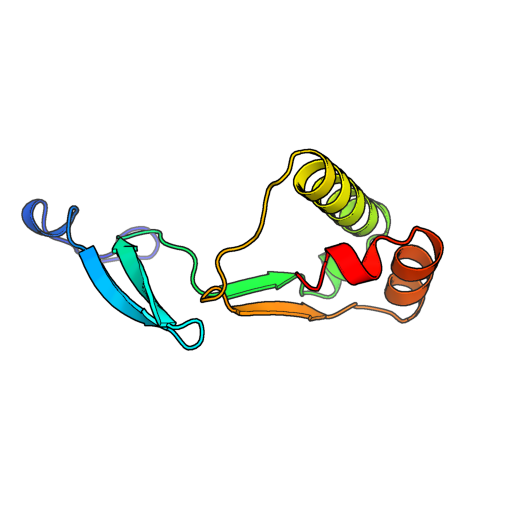-3.732 -17.400 1.00 76.94 84 THR A N 1
ATOM 583 C CA . THR A 1 84 ? 6.058 -4.526 -17.716 1.00 76.94 84 THR A CA 1
ATOM 584 C C . THR A 1 84 ? 6.440 -5.863 -18.353 1.00 76.94 84 THR A C 1
ATOM 586 O O . THR A 1 84 ? 5.838 -6.887 -18.028 1.00 76.94 84 THR A O 1
ATOM 589 N N . TYR A 1 85 ? 7.457 -5.882 -19.223 1.00 78.50 85 TYR A N 1
ATOM 590 C CA . TYR A 1 85 ? 7.921 -7.098 -19.887 1.00 78.50 85 TYR A CA 1
ATOM 591 C C . TYR A 1 85 ? 8.471 -8.137 -18.900 1.00 78.50 85 TYR A C 1
ATOM 593 O O . TYR A 1 85 ? 7.958 -9.256 -18.869 1.00 78.50 85 TYR A O 1
ATOM 601 N N . TYR A 1 86 ? 9.449 -7.805 -18.048 1.00 77.06 86 TYR A N 1
ATOM 602 C CA . TYR A 1 86 ? 10.001 -8.815 -17.133 1.00 77.06 86 TYR A CA 1
ATOM 603 C C . TYR A 1 86 ? 9.021 -9.217 -16.022 1.00 77.06 86 TYR A C 1
ATOM 605 O O . TYR A 1 86 ? 9.017 -10.378 -15.609 1.00 77.06 86 TYR A O 1
ATOM 613 N N . LEU A 1 87 ? 8.137 -8.323 -15.562 1.00 77.19 87 LEU A N 1
ATOM 614 C CA . LEU A 1 87 ? 7.073 -8.697 -14.621 1.00 77.19 87 LEU A CA 1
ATOM 615 C C . LEU A 1 87 ? 6.086 -9.683 -15.261 1.00 77.19 87 LEU A C 1
ATOM 617 O O . LEU A 1 87 ? 5.614 -10.606 -14.597 1.00 77.19 87 LEU A O 1
ATOM 621 N N . ARG A 1 88 ? 5.798 -9.523 -16.559 1.00 76.31 88 ARG A N 1
ATOM 622 C CA . ARG A 1 88 ? 4.944 -10.441 -17.322 1.00 76.31 88 ARG A CA 1
ATOM 623 C C . ARG A 1 88 ? 5.618 -11.794 -17.536 1.00 76.31 88 ARG A C 1
ATOM 625 O O . ARG A 1 88 ? 5.009 -12.815 -17.235 1.00 76.31 88 ARG A O 1
ATOM 632 N N . VAL A 1 89 ? 6.869 -11.809 -18.002 1.00 69.88 89 VAL A N 1
ATOM 633 C CA . VAL A 1 89 ? 7.629 -13.050 -18.252 1.00 69.88 89 VAL A CA 1
ATOM 634 C C . VAL A 1 89 ? 7.839 -13.839 -16.960 1.00 69.88 89 VAL A C 1
ATOM 636 O O . VAL A 1 89 ? 7.696 -15.058 -16.949 1.00 69.88 89 VAL A O 1
ATOM 639 N N . SER A 1 90 ? 8.094 -13.151 -15.845 1.00 73.25 90 SER A N 1
ATOM 640 C CA . SER A 1 90 ? 8.246 -13.791 -14.535 1.00 73.25 90 SER A CA 1
ATOM 641 C C . SER A 1 90 ? 6.916 -14.182 -13.870 1.00 73.25 90 SER A C 1
ATOM 643 O O . SER A 1 90 ? 6.936 -14.764 -12.791 1.00 73.25 90 SER A O 1
ATOM 645 N N . ARG A 1 91 ? 5.765 -13.901 -14.506 1.00 76.88 91 ARG A N 1
ATOM 646 C CA . ARG A 1 91 ? 4.398 -14.133 -13.990 1.00 76.88 91 ARG A CA 1
ATOM 647 C C . ARG A 1 91 ? 4.075 -13.417 -12.673 1.00 76.88 91 ARG A C 1
ATOM 649 O O . ARG A 1 91 ? 3.115 -13.774 -12.000 1.00 76.88 91 ARG A O 1
ATOM 656 N N . HIS A 1 92 ? 4.827 -12.375 -12.333 1.00 78.50 92 HIS A N 1
ATOM 657 C CA . HIS A 1 92 ? 4.588 -11.576 -11.132 1.00 78.50 92 HIS A CA 1
ATOM 658 C C . HIS A 1 92 ? 3.711 -10.352 -11.378 1.00 78.50 92 HIS A C 1
ATOM 660 O O . HIS A 1 92 ? 3.228 -9.758 -10.422 1.00 78.50 92 HIS A O 1
ATOM 666 N N . LEU A 1 93 ? 3.473 -9.978 -12.639 1.00 68.62 93 LEU A N 1
ATOM 667 C CA . LEU A 1 93 ? 2.693 -8.785 -12.964 1.00 68.62 93 LEU A CA 1
ATOM 668 C C . LEU A 1 93 ? 1.299 -8.822 -12.319 1.00 68.62 93 LEU A C 1
ATOM 670 O O . LEU A 1 93 ? 0.940 -7.883 -11.625 1.00 68.62 93 LEU A O 1
ATOM 674 N N . GLY A 1 94 ? 0.557 -9.924 -12.471 1.00 71.88 94 GLY A N 1
ATOM 675 C CA . GLY A 1 94 ? -0.773 -10.075 -11.865 1.00 71.88 94 GLY A CA 1
ATOM 676 C C . GLY A 1 94 ? -0.761 -10.090 -10.333 1.00 71.88 94 GLY A C 1
ATOM 677 O O . GLY A 1 94 ? -1.741 -9.697 -9.718 1.00 71.88 94 GLY A O 1
ATOM 678 N N . LEU A 1 95 ? 0.364 -10.475 -9.724 1.00 73.56 95 LEU A N 1
ATOM 679 C CA . LEU A 1 95 ? 0.532 -10.507 -8.270 1.00 73.56 95 LEU A CA 1
ATOM 680 C C . LEU A 1 95 ? 0.801 -9.123 -7.663 1.00 73.56 95 LEU A C 1
ATOM 682 O O . LEU A 1 95 ? 0.684 -8.951 -6.457 1.00 73.56 95 LEU A O 1
ATOM 686 N N . LEU A 1 96 ? 1.163 -8.140 -8.489 1.00 74.75 96 LEU A N 1
ATOM 687 C CA . LEU A 1 96 ? 1.369 -6.753 -8.069 1.00 74.75 96 LEU A CA 1
ATOM 688 C C . LEU A 1 96 ? 0.158 -5.850 -8.357 1.00 74.75 96 LEU A C 1
ATOM 690 O O . LEU A 1 96 ? 0.193 -4.671 -8.018 1.00 74.75 96 LEU A O 1
ATOM 694 N N . TYR A 1 97 ? -0.886 -6.392 -8.994 1.00 65.19 97 TYR A N 1
ATOM 695 C CA . TYR A 1 97 ? -2.180 -5.727 -9.207 1.00 65.19 97 TYR A C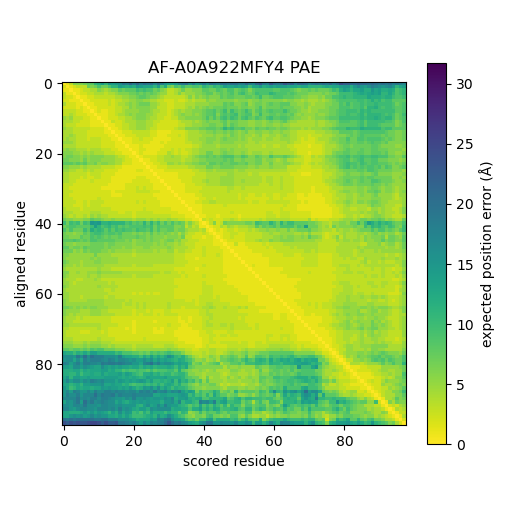A 1
ATOM 696 C C . TYR A 1 97 ? -3.248 -6.154 -8.185 1.00 65.19 97 TYR A C 1
ATOM 698 O O . TYR A 1 97 ? -4.418 -5.821 -8.363 1.0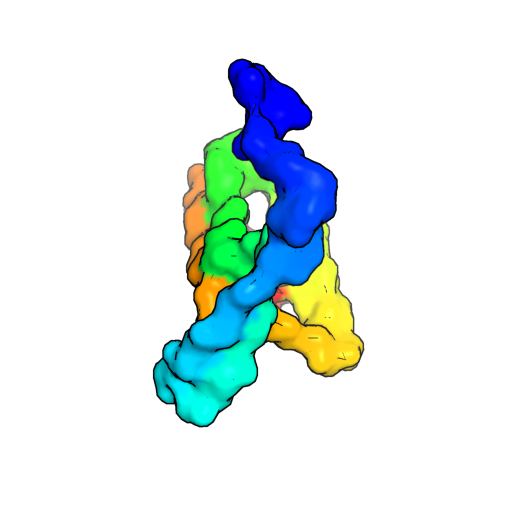0 65.19 97 TYR A O 1
ATOM 706 N N . ILE A 1 98 ? -2.849 -6.903 -7.153 1.00 51.44 98 ILE A N 1
ATOM 707 C CA . ILE A 1 98 ? -3.679 -7.243 -5.989 1.00 51.44 98 ILE A CA 1
ATOM 708 C C . ILE A 1 98 ? -3.629 -6.068 -5.011 1.00 51.44 98 ILE A C 1
ATOM 710 O O . ILE A 1 98 ? -4.695 -5.653 -4.516 1.00 51.44 98 ILE A O 1
#

Sequence (98 aa):
VGFKGYGLSPANLSASGSFSYSDGKTYTITHGSVIIAAITSCTNTSNPSVMLGAGLLAKKAVENGLSVLPYIKTSLSPGSGVVTYYLRVSRHLGLLYI

InterPro domains:
  IPR001030 Aconitase/3-isopropylmalate dehydratase large subunit, alpha/beta/alpha domain [PF00330] (15-88)
  IPR006249 Aconitase/Iron-responsive element-binding protein 2 [PTHR11670] (1-91)
  IPR015931 Aconitase/3-isopropylmalate dehydratase large subunit, alpha/beta/alpha, subdomain 1/3 [G3DSA:3.30.499.10] (1-97)
  IPR018136 Aconitase family, 4Fe-4S cluster binding site [PS00450] (34-50)
  IPR036008 Aconitase, iron-sulfur domain [SSF53732] (21-91)

pLDDT: mean 88.75, std 9.24, range [51.44, 98.06]

Radius of gyration: 17.27 Å; Cα contacts (8 Å, |Δi|>4): 110; chains: 1; bounding box: 37×39×46 Å

Secondary structure (DSSP, 8-state):
-BTTB----GGGTT-EEEEE-TTS-EEEEETT---EEEE--HHHHT-HHHHHHHHHHHHHHHHTT----TTSEEEE--SSHHHHHHHHHTT-TGGG--

Solvent-accessible surface area (backbone atoms only — not comparable to full-atom values): 6018 Å² total; per-residue (Å²): 115,53,102,88,44,88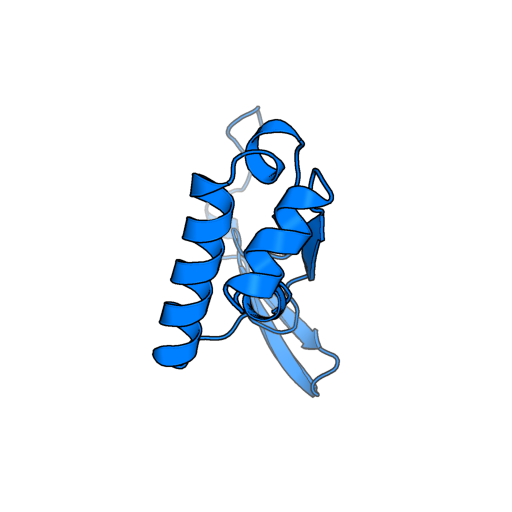,72,74,55,82,86,55,68,78,46,67,52,73,50,76,49,96,87,76,44,75,46,78,45,44,81,86,61,76,54,69,49,70,53,53,56,61,78,53,31,61,36,64,70,60,51,52,49,51,23,54,50,37,49,53,38,48,76,70,73,51,78,73,64,87,81,40,48,62,45,71,48,67,52,39,73,67,45,53,46,56,30,50,77,70,65,22,44,75,50,62,72,95

Foldseek 3Di:
DDPPDDPDDPVCQFDKDWDADPVRDIDIDHPPDAQEDEADDLVQLVDQVNLVVVLVVLVVCVVVVHDDDPRRHAYYDRNDPVSVVVCVVVVSPVSRVD